Protein AF-A0A662PN43-F1 (afdb_monomer)

pLDDT: mean 92.02, std 7.66, range [56.88, 97.31]

Solvent-accessible surface area (backbone atoms only — not comparable to full-atom values): 3171 Å² total; per-residue (Å²): 140,82,80,60,68,69,56,57,52,52,29,45,73,63,42,49,76,47,78,41,74,60,38,85,37,68,69,50,44,52,50,42,52,49,34,43,75,72,39,39,23,43,70,42,76,40,78,60,69,88,77,49,126

Sequence (53 aa):
MKIPEVIWKRAKEKKKRFVLPESSDERILKAASIAASEGLGTPVLLGEPSEIR

Structure (mmCIF, N/CA/C/O backbone):
data_AF-A0A662PN43-F1
#
_entry.id   AF-A0A662PN43-F1
#
loop_
_atom_site.group_PDB
_atom_site.id
_atom_site.type_symbol
_atom_site.label_atom_id
_atom_site.label_alt_id
_atom_site.label_comp_id
_atom_site.label_asym_id
_atom_site.label_entity_id
_atom_site.label_seq_id
_atom_site.pdbx_PDB_ins_code
_atom_site.Cartn_x
_atom_site.Cartn_y
_atom_site.Cartn_z
_atom_site.occupancy
_atom_site.B_iso_or_equiv
_atom_site.auth_seq_id
_atom_site.auth_comp_id
_atom_site.auth_asym_id
_atom_site.auth_atom_id
_atom_site.pdbx_PDB_model_num
ATOM 1 N N . MET A 1 1 ? 0.713 21.070 3.666 1.00 56.88 1 MET A N 1
ATOM 2 C CA . MET A 1 1 ? -0.719 20.689 3.651 1.00 56.88 1 MET A CA 1
ATOM 3 C C . MET A 1 1 ? -0.900 19.474 4.559 1.00 56.88 1 MET A C 1
ATOM 5 O O . MET A 1 1 ? -0.067 18.582 4.472 1.00 56.88 1 MET A O 1
ATOM 9 N N . LYS A 1 2 ? -1.899 19.442 5.455 1.00 80.44 2 LYS A N 1
ATOM 10 C CA . LYS A 1 2 ? -2.187 18.273 6.316 1.00 80.44 2 LYS A CA 1
ATOM 11 C C . LYS A 1 2 ? -3.478 17.599 5.850 1.00 80.44 2 LYS A C 1
ATOM 13 O O . LYS A 1 2 ? -4.476 18.281 5.645 1.00 80.44 2 LYS A O 1
ATOM 18 N N . ILE A 1 3 ? -3.452 16.277 5.693 1.00 87.75 3 ILE A N 1
ATOM 19 C CA . ILE A 1 3 ? -4.655 15.469 5.455 1.00 87.75 3 ILE A CA 1
ATOM 20 C C . ILE A 1 3 ? -5.411 15.339 6.792 1.00 87.75 3 ILE A C 1
ATOM 22 O O . ILE A 1 3 ? -4.779 14.967 7.784 1.00 87.75 3 ILE A O 1
ATOM 26 N N . PRO A 1 4 ? -6.726 15.618 6.850 1.00 94.25 4 PRO A N 1
ATOM 27 C CA . PRO A 1 4 ? -7.525 15.442 8.062 1.00 94.25 4 PRO A CA 1
ATOM 28 C C . PRO A 1 4 ? -7.452 14.020 8.643 1.00 94.25 4 PRO A C 1
ATOM 30 O O . PRO A 1 4 ? -7.587 13.037 7.912 1.00 94.25 4 PRO A O 1
ATOM 33 N N . GLU A 1 5 ? -7.336 13.896 9.968 1.00 94.06 5 GLU A N 1
ATOM 34 C CA . GLU A 1 5 ? -7.247 12.604 10.680 1.00 94.06 5 GLU A CA 1
ATOM 35 C C . GLU A 1 5 ? -8.423 11.663 10.384 1.00 94.06 5 GLU A C 1
ATOM 37 O O . GLU A 1 5 ? -8.257 10.447 10.277 1.00 94.06 5 GLU A O 1
ATOM 42 N N . VAL A 1 6 ? -9.615 12.226 10.165 1.00 96.44 6 VAL A N 1
ATOM 43 C CA . VAL A 1 6 ? -10.820 11.463 9.814 1.00 96.44 6 VAL A CA 1
ATOM 44 C C . VAL A 1 6 ? -10.661 10.669 8.512 1.00 96.44 6 VAL A C 1
ATOM 46 O O . VAL A 1 6 ? -11.251 9.597 8.373 1.00 96.44 6 VAL A O 1
ATOM 49 N N . ILE A 1 7 ? -9.857 11.154 7.560 1.00 95.00 7 ILE A N 1
ATOM 50 C CA . ILE A 1 7 ? -9.608 10.456 6.293 1.00 95.00 7 ILE A CA 1
ATOM 51 C C . ILE A 1 7 ? -8.732 9.229 6.546 1.00 95.00 7 ILE A C 1
ATOM 53 O O . ILE A 1 7 ? -9.081 8.135 6.101 1.00 95.00 7 ILE A O 1
ATOM 57 N N . TRP A 1 8 ? -7.660 9.385 7.327 1.00 94.12 8 TRP A N 1
ATOM 58 C CA . TRP A 1 8 ? -6.783 8.277 7.711 1.00 94.12 8 TRP A CA 1
ATOM 59 C C . TRP A 1 8 ? -7.539 7.190 8.474 1.00 94.12 8 TRP A C 1
ATOM 61 O O . TRP A 1 8 ? -7.398 6.008 8.162 1.00 94.12 8 TRP A O 1
ATOM 71 N N . LYS A 1 9 ? -8.400 7.582 9.422 1.00 95.75 9 LYS A N 1
ATOM 72 C CA . LYS A 1 9 ? -9.240 6.639 10.171 1.00 95.75 9 LYS A CA 1
ATOM 73 C C . LYS A 1 9 ? -10.151 5.832 9.241 1.00 95.75 9 LYS A C 1
ATOM 75 O O . LYS A 1 9 ? -10.143 4.606 9.286 1.00 95.75 9 LYS A O 1
ATOM 80 N N . ARG A 1 10 ? -10.868 6.505 8.334 1.00 96.38 10 ARG A N 1
ATOM 81 C CA . ARG A 1 10 ? -11.759 5.842 7.364 1.00 96.38 10 ARG A CA 1
ATOM 82 C C . ARG A 1 10 ? -11.011 4.903 6.416 1.00 96.38 10 ARG A C 1
ATOM 84 O O . ARG A 1 10 ? -11.564 3.872 6.035 1.00 96.38 10 ARG A O 1
ATOM 91 N N . ALA A 1 11 ? -9.786 5.252 6.018 1.00 96.00 11 ALA A N 1
ATOM 92 C CA . ALA A 1 11 ? -8.944 4.387 5.195 1.00 96.00 11 ALA A CA 1
ATOM 93 C C . ALA A 1 11 ? -8.594 3.093 5.948 1.00 96.00 11 ALA A C 1
ATOM 95 O O . ALA A 1 11 ? -8.869 2.004 5.443 1.00 96.00 11 ALA A O 1
ATOM 96 N N . LYS A 1 12 ? -8.120 3.212 7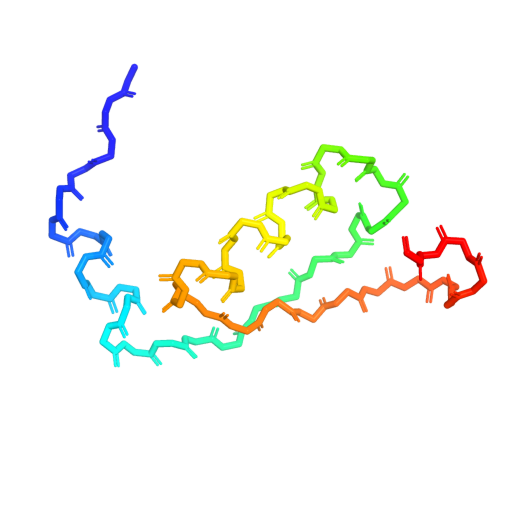.196 1.00 95.12 12 LYS A N 1
ATOM 97 C CA . LYS A 1 12 ? -7.787 2.067 8.064 1.00 95.12 12 LYS A CA 1
ATOM 98 C C . LYS A 1 12 ? -8.980 1.170 8.393 1.00 95.12 12 LYS A C 1
ATOM 100 O O . LYS A 1 12 ? -8.814 -0.040 8.515 1.00 95.12 12 LYS A O 1
ATOM 105 N N . GLU A 1 13 ? -10.176 1.741 8.525 1.00 96.88 13 GLU A N 1
ATOM 106 C CA . GLU A 1 13 ? -11.412 0.984 8.769 1.00 96.88 13 GLU A CA 1
ATOM 107 C C . GLU A 1 13 ? -11.868 0.203 7.531 1.00 96.88 13 GLU A C 1
ATOM 109 O O . GLU A 1 13 ? -12.265 -0.954 7.642 1.00 96.88 13 GLU A O 1
ATOM 114 N N . LYS A 1 14 ? -11.823 0.824 6.344 1.00 96.12 14 LYS A N 1
ATOM 115 C CA . LYS A 1 14 ? -12.357 0.216 5.113 1.00 96.12 14 LYS A CA 1
ATOM 116 C C . LYS A 1 14 ? -11.349 -0.645 4.354 1.00 96.12 14 LYS A C 1
ATOM 118 O O . LYS A 1 14 ? -11.784 -1.477 3.565 1.00 96.12 14 LYS A O 1
ATOM 123 N N . LYS A 1 15 ? -10.044 -0.399 4.529 1.00 94.38 15 LYS A N 1
ATOM 124 C CA . LYS A 1 15 ? -8.918 -1.110 3.891 1.00 94.38 15 LYS A CA 1
ATOM 125 C C . LYS A 1 15 ? -9.161 -1.428 2.413 1.00 94.38 15 LYS A C 1
ATOM 127 O O . LYS A 1 15 ? -9.048 -2.568 1.969 1.00 94.38 15 LYS A O 1
ATOM 132 N N . LYS A 1 16 ? -9.565 -0.415 1.646 1.00 97.19 16 LYS A N 1
ATOM 133 C CA . LYS A 1 16 ? -9.978 -0.618 0.254 1.00 97.19 16 LYS A CA 1
ATOM 134 C C . LYS A 1 16 ? -8.812 -1.087 -0.615 1.00 97.19 16 LYS A C 1
ATOM 136 O O . LYS A 1 16 ? -7.661 -0.723 -0.379 1.00 97.19 16 LYS A O 1
ATOM 141 N N . ARG A 1 17 ? -9.144 -1.835 -1.667 1.00 97.31 17 ARG A N 1
ATOM 142 C CA . ARG A 1 17 ? -8.227 -2.139 -2.769 1.00 97.31 17 ARG A CA 1
ATOM 143 C C . ARG A 1 17 ? -8.181 -0.965 -3.743 1.00 97.31 17 ARG A C 1
ATOM 145 O O . ARG A 1 17 ? -9.230 -0.398 -4.049 1.00 97.31 17 ARG A O 1
ATOM 152 N N . PHE A 1 18 ? -6.994 -0.615 -4.223 1.00 95.19 18 PHE A N 1
ATOM 153 C CA . PHE A 1 18 ? -6.801 0.442 -5.220 1.00 95.19 18 PHE A CA 1
ATOM 154 C C . PHE A 1 18 ? -5.635 0.096 -6.143 1.00 95.19 18 PHE A C 1
ATOM 156 O O . PHE A 1 18 ? -4.702 -0.583 -5.727 1.00 95.19 18 PHE A O 1
ATOM 163 N N . VAL A 1 19 ? -5.718 0.529 -7.397 1.00 96.56 19 VAL A N 1
ATOM 164 C CA . VAL A 1 19 ? -4.748 0.189 -8.443 1.00 96.56 19 VAL A CA 1
ATOM 165 C C . VAL A 1 19 ? -3.744 1.327 -8.601 1.00 96.56 19 VAL A C 1
ATOM 167 O O . VAL A 1 19 ? -4.146 2.489 -8.594 1.00 96.56 19 VAL A O 1
ATOM 170 N N . LEU A 1 20 ? -2.465 0.986 -8.750 1.00 95.44 20 LEU A N 1
ATOM 171 C CA . LEU A 1 20 ? -1.380 1.916 -9.061 1.00 95.44 20 LEU A CA 1
ATOM 172 C C . LEU A 1 20 ? -0.725 1.484 -10.383 1.00 95.44 20 LEU A C 1
ATOM 174 O O . LEU A 1 20 ? 0.091 0.559 -10.384 1.00 95.44 2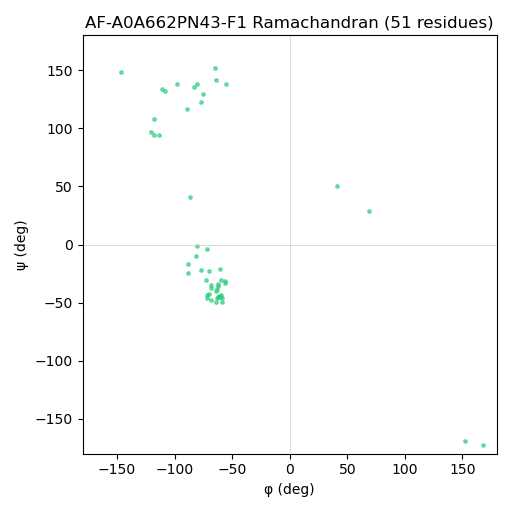0 LEU A O 1
ATOM 178 N N . PRO A 1 21 ? -1.111 2.082 -11.522 1.00 93.19 21 PRO A N 1
ATOM 179 C CA . PRO A 1 21 ? -0.543 1.718 -12.816 1.00 93.19 21 PRO A CA 1
ATOM 180 C C . PRO A 1 21 ? 0.918 2.160 -12.986 1.00 93.19 21 PRO A C 1
ATOM 182 O O . PRO A 1 21 ? 1.652 1.551 -13.755 1.00 93.19 21 PRO A O 1
ATOM 185 N N . GLU A 1 22 ? 1.375 3.163 -12.239 1.00 92.69 22 GLU A N 1
ATOM 186 C CA . GLU A 1 22 ? 2.729 3.725 -12.321 1.00 92.69 22 GLU A CA 1
ATOM 187 C C . GLU A 1 22 ? 3.741 2.974 -11.436 1.00 92.69 22 GLU A C 1
ATOM 189 O O . GLU A 1 22 ? 4.576 3.580 -10.764 1.00 92.69 22 GLU A O 1
ATOM 194 N N . SER A 1 23 ? 3.672 1.641 -11.397 1.00 83.31 23 SER A N 1
ATOM 195 C CA . SER A 1 23 ? 4.484 0.834 -10.469 1.00 83.31 23 SER A CA 1
ATOM 196 C C . SER A 1 23 ? 5.976 0.765 -10.823 1.00 83.31 23 SER A C 1
ATOM 198 O O . SER A 1 23 ? 6.748 0.204 -10.059 1.00 83.31 23 SER A O 1
ATOM 200 N N . SER A 1 24 ? 6.403 1.356 -11.939 1.00 85.81 24 SER A N 1
ATOM 201 C CA . SER A 1 24 ? 7.820 1.568 -12.263 1.00 85.81 24 SER A CA 1
ATOM 202 C C . SER A 1 24 ? 8.419 2.805 -11.577 1.00 85.81 24 SER A C 1
ATOM 204 O O . SER A 1 24 ? 9.625 3.022 -11.644 1.00 85.81 24 SER A O 1
ATOM 206 N N . ASP A 1 25 ? 7.594 3.656 -10.956 1.00 92.44 25 ASP A N 1
ATOM 207 C CA . ASP A 1 25 ? 8.058 4.831 -10.219 1.00 92.44 25 ASP A CA 1
ATOM 208 C C . ASP A 1 25 ? 8.332 4.469 -8.751 1.00 92.44 25 ASP A C 1
ATOM 210 O O . ASP A 1 25 ? 7.425 4.126 -7.987 1.00 92.44 25 ASP A O 1
ATOM 214 N N . GLU A 1 26 ? 9.589 4.598 -8.327 1.00 91.94 26 GLU A N 1
ATOM 215 C CA . GLU A 1 26 ? 10.039 4.269 -6.968 1.00 91.94 26 GLU A CA 1
ATOM 216 C C . GLU A 1 26 ? 9.256 5.025 -5.878 1.00 91.94 26 GLU A C 1
ATOM 218 O O . GLU A 1 26 ? 9.002 4.501 -4.788 1.00 91.94 26 GLU A O 1
ATOM 223 N N . ARG A 1 27 ? 8.797 6.250 -6.164 1.00 94.62 27 ARG A N 1
ATOM 224 C CA . ARG A 1 27 ? 8.006 7.050 -5.214 1.00 94.62 27 ARG A CA 1
ATOM 225 C C . ARG A 1 27 ? 6.629 6.430 -5.001 1.00 94.62 27 ARG A C 1
ATOM 227 O O . ARG A 1 27 ? 6.124 6.437 -3.875 1.00 94.62 27 ARG A O 1
ATOM 234 N N . ILE A 1 28 ? 6.038 5.887 -6.065 1.00 94.56 28 ILE A N 1
ATOM 235 C CA . ILE A 1 28 ? 4.749 5.191 -6.025 1.00 94.56 28 ILE A CA 1
ATOM 236 C C . ILE A 1 28 ? 4.899 3.860 -5.290 1.00 94.56 28 ILE A C 1
ATOM 238 O O . ILE A 1 28 ? 4.090 3.570 -4.407 1.00 94.56 28 ILE A O 1
ATOM 242 N N . LEU A 1 29 ? 5.972 3.109 -5.552 1.00 93.44 29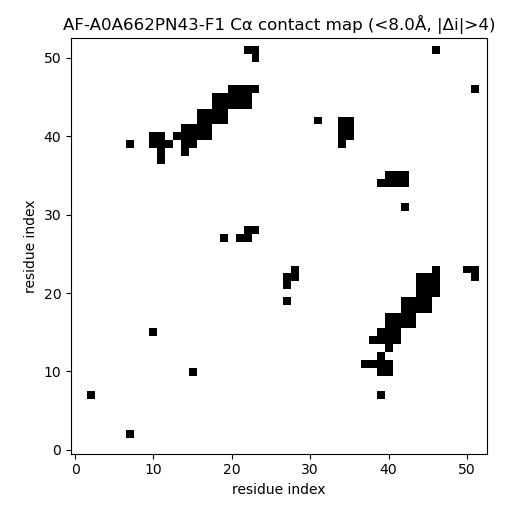 LEU A N 1
ATOM 243 C CA . LEU A 1 29 ? 6.286 1.873 -4.824 1.00 93.44 29 LEU A CA 1
ATOM 244 C C . LEU A 1 29 ? 6.461 2.118 -3.322 1.00 93.44 29 LEU A C 1
ATOM 246 O O . LEU A 1 29 ? 5.863 1.423 -2.495 1.00 93.44 29 LEU A O 1
ATOM 250 N N . LYS A 1 30 ? 7.207 3.163 -2.952 1.00 94.94 30 LYS A N 1
ATOM 251 C CA . LYS A 1 30 ? 7.380 3.560 -1.552 1.00 94.94 30 LYS A CA 1
ATOM 252 C C . LYS A 1 30 ? 6.047 3.925 -0.897 1.00 94.94 30 LYS A C 1
ATOM 254 O O . LYS A 1 30 ? 5.771 3.481 0.217 1.00 94.94 30 LYS A O 1
ATOM 259 N N . ALA A 1 31 ? 5.203 4.698 -1.580 1.00 95.00 31 ALA A N 1
ATOM 260 C CA . ALA A 1 31 ? 3.882 5.059 -1.072 1.00 95.00 31 ALA A CA 1
ATOM 261 C C . ALA A 1 31 ? 2.969 3.831 -0.907 1.00 95.00 31 ALA A C 1
ATOM 263 O O . ALA A 1 31 ? 2.272 3.720 0.102 1.00 95.00 31 ALA A O 1
ATOM 264 N N . ALA A 1 32 ? 3.005 2.888 -1.854 1.00 95.62 32 ALA A N 1
ATOM 265 C CA . ALA A 1 32 ? 2.261 1.634 -1.780 1.00 95.62 32 ALA A CA 1
ATOM 266 C C . ALA A 1 32 ? 2.697 0.785 -0.576 1.00 95.62 32 ALA A C 1
ATOM 268 O O . ALA A 1 32 ? 1.851 0.314 0.185 1.00 95.62 32 ALA A O 1
ATOM 269 N N . SER A 1 33 ? 4.008 0.654 -0.359 1.00 95.12 33 SER A N 1
ATOM 270 C CA . SER A 1 33 ? 4.581 -0.073 0.781 1.00 95.12 33 SER A CA 1
ATOM 271 C C . SER A 1 33 ? 4.169 0.540 2.127 1.0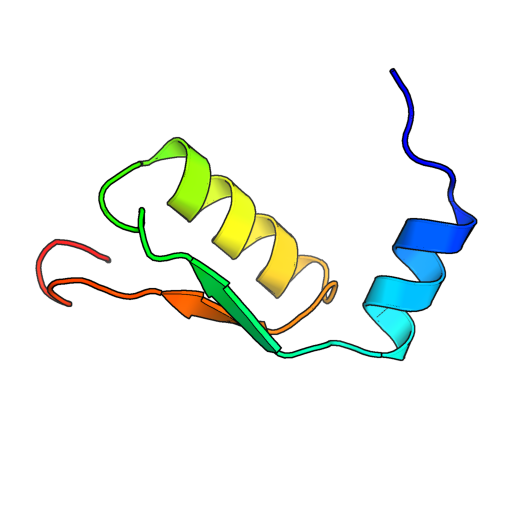0 95.12 33 SER A C 1
ATOM 273 O O . SER A 1 33 ? 3.714 -0.167 3.034 1.00 95.12 33 SER A O 1
ATOM 275 N N . ILE A 1 34 ? 4.211 1.871 2.244 1.00 96.12 34 ILE A N 1
ATOM 276 C CA . ILE A 1 34 ? 3.730 2.583 3.439 1.00 96.12 34 ILE A CA 1
ATOM 277 C C . ILE A 1 34 ? 2.226 2.350 3.629 1.00 96.12 34 ILE A C 1
ATOM 279 O O . ILE A 1 34 ? 1.784 1.997 4.718 1.00 96.12 34 ILE A O 1
ATOM 283 N N . ALA A 1 35 ? 1.427 2.475 2.567 1.00 95.69 35 ALA A N 1
ATOM 284 C CA . ALA A 1 35 ? -0.019 2.307 2.665 1.0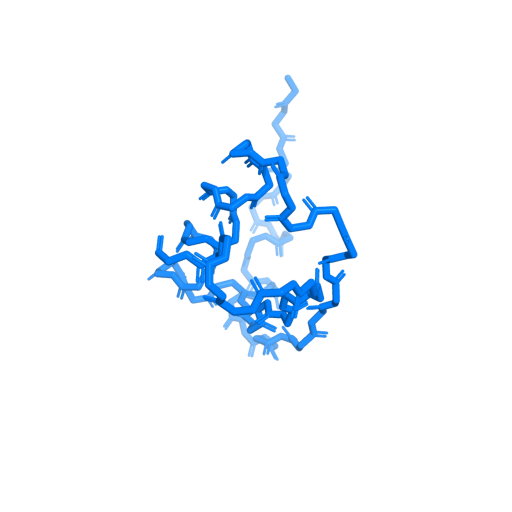0 95.69 35 ALA A CA 1
ATOM 285 C C . ALA A 1 35 ? -0.433 0.890 3.088 1.00 95.69 35 ALA A C 1
ATOM 287 O O . ALA A 1 35 ? -1.375 0.736 3.872 1.00 95.69 35 ALA A O 1
ATOM 288 N N . ALA A 1 36 ? 0.276 -0.128 2.600 1.00 95.81 36 ALA A N 1
ATOM 289 C CA . ALA A 1 36 ? 0.066 -1.512 3.000 1.00 95.81 36 ALA A CA 1
ATOM 290 C C . ALA A 1 36 ? 0.490 -1.753 4.459 1.00 95.81 36 ALA A C 1
ATOM 292 O O . ALA A 1 36 ? -0.287 -2.309 5.235 1.00 95.81 36 ALA A O 1
ATOM 293 N N . SER A 1 37 ? 1.684 -1.295 4.852 1.00 96.50 37 SER A N 1
ATOM 294 C CA . SER A 1 37 ? 2.231 -1.515 6.202 1.00 96.50 37 SER A CA 1
ATOM 295 C C . SER A 1 37 ? 1.472 -0.759 7.297 1.00 96.50 37 SER A C 1
ATOM 297 O O . SER A 1 37 ? 1.260 -1.296 8.383 1.00 96.50 37 SER A O 1
ATOM 299 N N . GLU A 1 38 ? 0.968 0.440 7.006 1.00 95.50 38 GLU A N 1
ATOM 300 C CA . GLU A 1 38 ? 0.119 1.207 7.927 1.00 95.50 38 GLU A CA 1
ATOM 301 C C . GLU A 1 38 ? -1.356 0.760 7.929 1.00 95.50 38 GLU A C 1
ATOM 303 O O . GLU A 1 38 ? -2.181 1.310 8.672 1.00 95.50 38 GLU A O 1
ATOM 308 N N . GLY A 1 39 ? -1.712 -0.227 7.101 1.00 95.62 39 GLY A N 1
ATOM 309 C CA . GLY A 1 39 ? -3.060 -0.787 7.027 1.00 95.62 39 GLY A CA 1
ATOM 310 C C . GLY A 1 39 ? -4.101 0.167 6.439 1.00 95.62 39 GLY A C 1
ATOM 311 O O . GLY A 1 39 ? -5.274 0.076 6.797 1.00 95.62 39 GLY A O 1
ATOM 312 N N . LEU A 1 40 ? -3.693 1.085 5.559 1.00 96.06 40 LEU A N 1
ATOM 313 C CA . LEU A 1 40 ? -4.574 2.071 4.919 1.00 96.06 40 LEU A CA 1
ATOM 314 C C . LEU A 1 40 ? -5.415 1.473 3.786 1.00 96.06 40 LEU A C 1
ATOM 316 O O . LEU A 1 40 ? -6.452 2.022 3.413 1.00 96.06 40 LEU 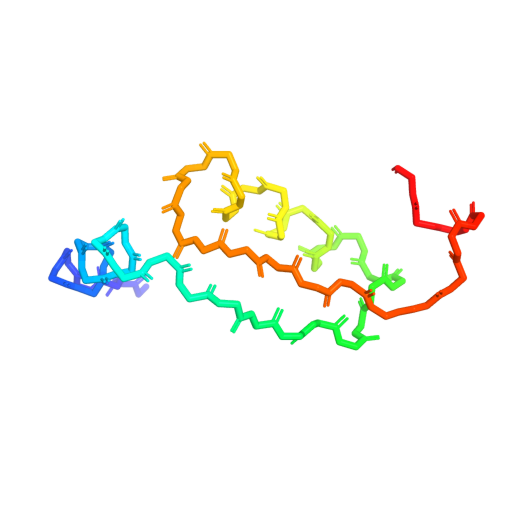A O 1
ATOM 320 N N . GLY A 1 41 ? -4.960 0.356 3.226 1.00 96.44 41 GLY A N 1
ATOM 321 C CA . GLY A 1 41 ? -5.604 -0.333 2.121 1.00 96.44 41 GLY A CA 1
ATOM 322 C C . GLY A 1 41 ? -4.703 -1.399 1.518 1.00 96.44 41 GLY A C 1
ATOM 323 O O . GLY A 1 41 ? -3.632 -1.700 2.040 1.00 96.44 41 GLY A O 1
ATOM 324 N N . THR A 1 42 ? -5.156 -1.966 0.408 1.00 97.00 42 THR A N 1
ATOM 325 C CA . THR A 1 42 ? -4.437 -3.011 -0.322 1.00 97.00 42 THR A CA 1
ATOM 326 C C . THR A 1 42 ? -4.111 -2.500 -1.727 1.00 97.00 42 THR A C 1
ATOM 328 O O . THR A 1 42 ? -4.971 -2.581 -2.613 1.00 97.00 42 THR A O 1
ATOM 331 N N . PRO A 1 43 ? -2.914 -1.930 -1.941 1.00 95.94 43 PRO A N 1
ATOM 332 C CA . PRO A 1 43 ? -2.484 -1.505 -3.267 1.00 95.94 43 PRO A CA 1
ATOM 333 C C . PRO A 1 43 ? -2.348 -2.709 -4.207 1.00 95.94 43 PRO A C 1
ATOM 335 O O . PRO A 1 43 ? -1.905 -3.786 -3.809 1.00 95.94 43 PRO A O 1
ATOM 338 N N . VAL A 1 44 ? -2.737 -2.514 -5.462 1.00 95.69 44 VAL A N 1
ATOM 339 C CA . VAL A 1 44 ? -2.576 -3.458 -6.569 1.00 95.69 44 VAL A CA 1
ATOM 340 C C . VAL A 1 44 ? -1.677 -2.783 -7.595 1.00 95.69 44 VAL A C 1
ATOM 342 O O . VAL A 1 44 ? -2.085 -1.822 -8.244 1.00 95.69 44 VAL A O 1
ATOM 345 N N . LEU A 1 45 ? -0.444 -3.265 -7.690 1.00 94.62 45 LEU A N 1
ATOM 346 C CA . LEU A 1 45 ? 0.570 -2.748 -8.601 1.00 94.62 45 LEU A CA 1
ATOM 347 C C . LEU A 1 45 ? 0.376 -3.371 -9.987 1.00 94.62 45 LEU A C 1
ATOM 349 O O . LEU A 1 45 ? 0.148 -4.578 -10.084 1.00 94.62 45 LEU A O 1
ATOM 353 N N . LEU A 1 46 ? 0.446 -2.561 -11.043 1.00 93.38 46 LEU A N 1
ATOM 354 C CA . LEU A 1 46 ? 0.472 -3.050 -12.424 1.00 93.38 46 LEU A CA 1
ATOM 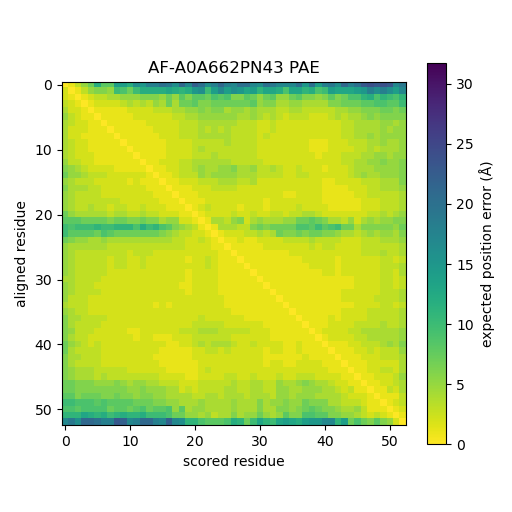355 C C . LEU A 1 46 ? 1.845 -2.795 -13.038 1.00 93.38 46 LEU A C 1
ATOM 357 O O . LEU A 1 46 ? 2.368 -1.688 -12.949 1.00 93.38 46 LEU A O 1
ATOM 361 N N . GLY A 1 47 ? 2.390 -3.812 -13.696 1.00 89.56 47 GLY A N 1
ATOM 362 C CA . GLY A 1 47 ? 3.665 -3.760 -14.401 1.00 89.56 47 GLY A CA 1
ATOM 363 C C . GLY A 1 47 ? 4.319 -5.136 -14.440 1.00 89.56 47 GLY A C 1
ATOM 364 O O . GLY A 1 47 ? 3.684 -6.138 -14.105 1.00 89.56 47 GLY A O 1
ATOM 365 N N . GLU A 1 48 ? 5.584 -5.176 -14.848 1.00 89.00 48 GLU A N 1
ATOM 366 C CA . GLU A 1 48 ? 6.367 -6.410 -14.880 1.00 89.00 48 GLU A CA 1
ATOM 367 C C . GLU A 1 48 ? 6.847 -6.797 -13.471 1.00 89.00 48 GLU A C 1
ATOM 369 O O . GLU A 1 48 ? 7.561 -6.015 -12.837 1.00 89.00 48 GLU A O 1
ATOM 374 N N . PRO A 1 49 ? 6.520 -8.000 -12.960 1.00 87.06 49 PRO A N 1
ATOM 375 C CA . PRO A 1 49 ?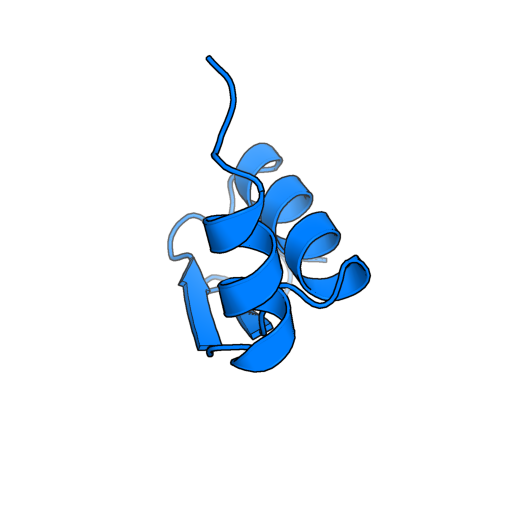 6.943 -8.435 -11.626 1.00 87.06 49 PRO A CA 1
ATOM 376 C C . PRO A 1 49 ? 8.463 -8.505 -11.428 1.00 87.06 49 PRO A C 1
ATOM 378 O O . PRO A 1 49 ? 8.930 -8.510 -10.294 1.00 87.06 49 PRO A O 1
ATOM 381 N N . SER A 1 50 ? 9.252 -8.596 -12.504 1.00 87.62 50 SER A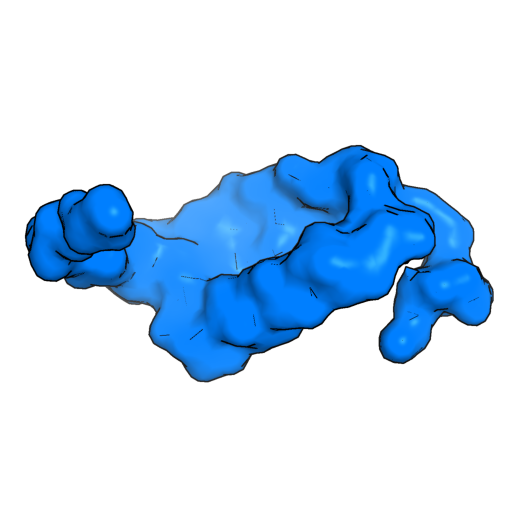 N 1
ATOM 382 C CA . SER A 1 50 ? 10.718 -8.556 -12.413 1.00 87.62 50 SER A CA 1
ATOM 383 C C . SER A 1 50 ? 11.256 -7.163 -12.088 1.00 87.62 50 SER A C 1
ATOM 385 O O . SER A 1 50 ? 12.290 -7.061 -11.434 1.00 87.62 50 SER A O 1
ATOM 387 N N . GLU A 1 51 ? 10.547 -6.120 -12.520 1.00 81.81 51 GLU A N 1
ATOM 388 C CA . GLU A 1 51 ? 10.896 -4.710 -12.303 1.00 81.81 51 GLU A CA 1
ATOM 389 C C . GLU A 1 51 ? 10.326 -4.178 -10.975 1.00 81.81 51 GLU A C 1
ATOM 391 O O . GLU A 1 51 ? 10.762 -3.147 -10.471 1.00 81.81 51 GLU A O 1
ATOM 396 N N . ILE A 1 52 ? 9.348 -4.888 -10.400 1.00 79.94 52 ILE A N 1
ATOM 397 C CA . ILE A 1 52 ? 8.634 -4.524 -9.173 1.00 79.94 52 ILE A CA 1
ATOM 398 C C . ILE A 1 52 ? 8.982 -5.552 -8.088 1.00 79.94 52 ILE A C 1
ATOM 400 O O . ILE A 1 52 ? 8.352 -6.610 -8.011 1.00 79.94 52 ILE A O 1
ATOM 404 N N . ARG A 1 53 ? 9.984 -5.262 -7.249 1.00 63.62 53 ARG A N 1
ATOM 405 C CA . ARG A 1 53 ? 10.445 -6.167 -6.181 1.00 63.62 53 ARG A CA 1
ATOM 406 C C . ARG A 1 53 ? 10.670 -5.477 -4.845 1.00 63.62 53 ARG A C 1
ATOM 408 O O . ARG A 1 53 ? 11.184 -4.340 -4.847 1.00 63.62 53 ARG A O 1
#

Radius of gyration: 12.06 Å; Cα contacts (8 Å, |Δi|>4): 61; chains: 1; bounding box: 23×29×26 Å

Nearest PDB structures (foldseek):
  2af3-assembly1_C  TM=9.652E-01  e=7.118E-02  Methanosarcina thermophila
  6iox-assembly1_B  TM=9.641E-01  e=1.077E-01  Porphyromonas gingivalis ATCC 33277
  1td9-assembly2_D  TM=9.352E-01  e=9.383E-02  Bacillus subtilis

Foldseek 3Di:
DDDDPVLQVVLQVVQEEDEDAVQLDVVVLVVQVVCVVSNSHHYDYDDDVVSRD

Mean predicted aligned error: 3.61 Å

Secondary structure (DSSP, 8-state):
----HHHHHHHHHH--EEEES-TTSHHHHHHHHHHHHTTS-EEEE-S-TTT--